Protein AF-A0A9E6EHM9-F1 (afdb_monomer)

Structure (mmCIF, N/CA/C/O backbone):
data_AF-A0A9E6EHM9-F1
#
_entry.id   AF-A0A9E6EHM9-F1
#
loop_
_atom_site.group_PDB
_atom_site.id
_atom_site.type_symbol
_atom_site.label_atom_id
_atom_site.label_alt_id
_atom_site.label_comp_id
_atom_site.label_asym_id
_atom_site.label_entity_id
_atom_site.labe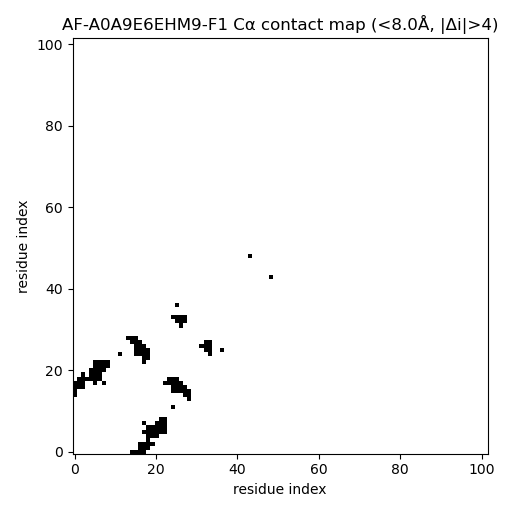l_seq_id
_atom_site.pdbx_PDB_ins_code
_atom_site.Cartn_x
_atom_site.Cartn_y
_atom_site.Cartn_z
_atom_site.occupancy
_atom_site.B_iso_or_equiv
_atom_site.auth_seq_id
_atom_site.auth_comp_id
_atom_site.auth_asym_id
_atom_site.auth_atom_id
_atom_site.pdbx_PDB_model_num
ATOM 1 N N . 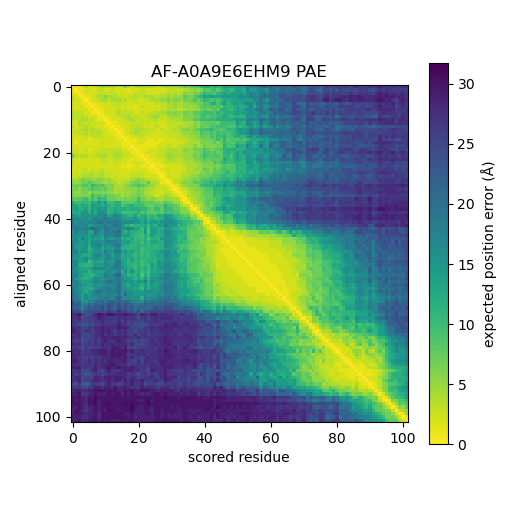LYS A 1 1 ? 17.979 -5.043 -27.088 1.00 90.06 1 LYS A N 1
ATOM 2 C CA . LYS A 1 1 ? 18.656 -5.484 -25.844 1.00 90.06 1 LYS A CA 1
ATOM 3 C C . LYS A 1 1 ? 17.611 -5.619 -24.742 1.00 90.06 1 LYS A C 1
ATOM 5 O O . LYS A 1 1 ? 16.745 -4.760 -24.645 1.00 90.06 1 LYS A O 1
ATOM 10 N N . ILE A 1 2 ? 17.667 -6.674 -23.937 1.00 91.38 2 ILE A N 1
ATOM 11 C CA . ILE A 1 2 ? 16.758 -6.871 -22.800 1.00 91.38 2 ILE A CA 1
ATOM 12 C C . ILE A 1 2 ? 17.614 -6.795 -21.537 1.00 91.38 2 ILE A C 1
ATOM 14 O O . ILE A 1 2 ? 18.647 -7.457 -21.464 1.00 91.38 2 ILE A O 1
ATOM 18 N N . GLY A 1 3 ? 17.252 -5.920 -20.602 1.00 89.50 3 GLY A N 1
ATOM 19 C CA . GLY A 1 3 ? 17.938 -5.804 -19.320 1.00 89.50 3 GLY A CA 1
ATOM 20 C C . GLY A 1 3 ? 17.674 -7.009 -18.426 1.00 89.50 3 GLY A C 1
ATOM 21 O O . GLY A 1 3 ? 16.675 -7.712 -18.582 1.00 89.50 3 GLY A O 1
ATOM 22 N N . ALA A 1 4 ? 18.571 -7.242 -17.471 1.00 91.19 4 ALA A N 1
ATOM 23 C CA . ALA A 1 4 ? 18.396 -8.302 -16.487 1.00 91.19 4 ALA A CA 1
ATOM 24 C C . ALA A 1 4 ? 17.082 -8.113 -15.707 1.00 91.19 4 ALA A C 1
ATOM 26 O O . ALA A 1 4 ? 16.699 -6.983 -15.405 1.00 91.19 4 ALA A O 1
ATOM 27 N N . GLN A 1 5 ? 16.409 -9.225 -15.390 1.00 88.25 5 GLN A N 1
ATOM 28 C CA . GLN A 1 5 ? 15.137 -9.259 -14.649 1.00 88.25 5 GLN A CA 1
ATOM 29 C C . GLN A 1 5 ? 13.962 -8.535 -15.335 1.00 88.25 5 GLN A C 1
ATOM 31 O O . GLN A 1 5 ? 12.930 -8.298 -14.710 1.00 88.25 5 GLN A O 1
ATOM 36 N N . ALA A 1 6 ? 14.091 -8.179 -16.617 1.00 93.25 6 ALA A N 1
ATOM 37 C CA . ALA A 1 6 ? 12.991 -7.578 -17.353 1.00 93.25 6 ALA A CA 1
ATOM 38 C C . ALA A 1 6 ? 11.946 -8.631 -17.749 1.00 93.25 6 ALA A C 1
ATOM 40 O O . ALA A 1 6 ? 12.294 -9.684 -18.285 1.00 93.25 6 ALA A O 1
ATOM 41 N N . VAL A 1 7 ? 10.665 -8.321 -17.541 1.00 93.56 7 VAL A N 1
ATOM 42 C CA . VAL A 1 7 ? 9.545 -9.198 -17.922 1.00 93.56 7 VAL A CA 1
ATOM 43 C C . VAL A 1 7 ? 8.849 -8.615 -19.146 1.00 93.56 7 VAL A C 1
ATOM 45 O O . VAL A 1 7 ? 8.160 -7.602 -19.058 1.00 93.56 7 VAL A O 1
ATOM 48 N N . VAL A 1 8 ? 9.046 -9.238 -20.308 1.00 92.56 8 VAL A N 1
ATOM 49 C CA . VAL A 1 8 ? 8.514 -8.762 -21.591 1.00 92.56 8 VAL A CA 1
ATOM 50 C C . VAL A 1 8 ? 7.260 -9.553 -21.949 1.00 92.56 8 VAL A C 1
ATOM 52 O O . VAL A 1 8 ? 7.343 -10.723 -22.307 1.00 92.56 8 VAL A O 1
ATOM 55 N N . VAL A 1 9 ? 6.101 -8.903 -21.857 1.00 92.25 9 VAL A N 1
ATOM 56 C CA . VAL A 1 9 ? 4.789 -9.513 -22.155 1.00 92.25 9 VAL A CA 1
ATOM 57 C C . VAL A 1 9 ? 4.288 -9.223 -23.577 1.00 92.25 9 VAL A C 1
ATOM 59 O O . VAL A 1 9 ? 3.309 -9.818 -24.020 1.00 92.25 9 VAL A O 1
ATOM 62 N N . HIS A 1 10 ? 4.960 -8.332 -24.314 1.00 88.94 10 HIS A N 1
ATOM 63 C CA . HIS A 1 10 ? 4.588 -7.913 -25.671 1.00 88.94 10 HIS A CA 1
ATOM 64 C C . HIS A 1 10 ? 5.806 -7.840 -26.595 1.00 88.94 10 HIS A C 1
ATOM 66 O O . HIS A 1 10 ? 6.935 -7.678 -26.134 1.00 88.94 10 HIS A O 1
ATOM 72 N N . ALA A 1 11 ? 5.577 -7.939 -27.907 1.00 90.62 11 ALA A N 1
ATOM 73 C CA . ALA A 1 11 ? 6.641 -7.855 -28.902 1.00 90.62 11 ALA A CA 1
ATOM 74 C C . ALA A 1 11 ? 7.382 -6.507 -28.832 1.00 90.62 11 ALA A C 1
ATOM 76 O O . ALA A 1 11 ? 6.769 -5.445 -28.717 1.00 90.62 11 ALA A O 1
ATOM 77 N N . VAL A 1 12 ? 8.713 -6.558 -28.924 1.00 90.31 12 VAL A N 1
ATOM 78 C CA . VAL A 1 12 ? 9.596 -5.388 -28.826 1.00 90.31 12 VAL A CA 1
ATOM 79 C C . VAL A 1 12 ? 10.229 -5.115 -30.196 1.00 90.31 12 VAL A C 1
ATOM 81 O O . VAL A 1 12 ? 10.800 -6.043 -30.772 1.00 90.31 12 VAL A O 1
ATOM 84 N N . PRO A 1 13 ? 10.192 -3.871 -30.714 1.00 90.88 13 PRO A N 1
ATOM 85 C CA . PRO A 1 13 ? 10.833 -3.525 -31.983 1.00 90.88 13 PRO A CA 1
ATOM 86 C C . PRO A 1 13 ? 12.353 -3.785 -31.990 1.00 90.88 13 PRO A C 1
ATOM 88 O O . PRO A 1 13 ? 13.009 -3.677 -30.943 1.00 90.88 13 PRO A O 1
ATOM 91 N N . PRO A 1 14 ? 12.949 -4.092 -33.159 1.00 91.00 14 PRO A N 1
ATOM 92 C CA . PRO A 1 14 ? 14.386 -4.323 -33.268 1.00 91.00 14 PRO A CA 1
ATOM 93 C C . PRO A 1 14 ? 15.176 -3.065 -32.883 1.00 91.00 14 PRO A C 1
ATOM 95 O O . PRO A 1 14 ? 14.743 -1.942 -33.112 1.00 91.00 14 PRO A O 1
ATOM 98 N N . GLY A 1 15 ? 16.351 -3.250 -32.277 1.00 90.25 15 GLY A N 1
ATOM 99 C CA . GLY A 1 15 ? 17.223 -2.140 -31.864 1.00 90.25 15 GLY A CA 1
ATOM 100 C C . GLY A 1 15 ? 16.829 -1.437 -30.556 1.00 90.25 15 GLY A C 1
ATOM 101 O O . GLY A 1 15 ? 17.620 -0.653 -30.038 1.00 90.25 15 GLY A O 1
ATOM 102 N N . CYS A 1 16 ? 15.677 -1.755 -29.958 1.00 92.25 16 CYS A N 1
ATOM 103 C CA . CYS A 1 16 ? 15.241 -1.151 -28.696 1.00 92.25 16 CYS A CA 1
ATOM 104 C C . CYS A 1 16 ? 15.902 -1.778 -27.456 1.00 92.25 16 CYS A C 1
ATOM 106 O O . CYS A 1 16 ? 16.360 -2.925 -27.479 1.00 92.25 16 CYS A O 1
ATOM 108 N N . THR A 1 17 ? 15.939 -1.037 -26.343 1.00 91.62 17 THR A N 1
ATOM 109 C CA . THR A 1 17 ? 16.324 -1.553 -25.015 1.00 91.62 17 THR A CA 1
ATOM 110 C C . THR A 1 17 ? 15.136 -1.556 -24.065 1.00 91.62 17 THR A C 1
ATOM 112 O O . THR A 1 17 ? 14.481 -0.528 -23.930 1.00 91.62 17 THR A O 1
ATOM 115 N N . VAL A 1 18 ? 14.884 -2.686 -23.397 1.00 92.31 18 VAL A N 1
ATOM 116 C CA . VAL A 1 18 ? 13.771 -2.866 -22.446 1.00 92.31 18 VAL A CA 1
ATOM 117 C C . VAL A 1 18 ? 14.293 -3.214 -21.059 1.00 92.31 18 VAL A C 1
ATOM 119 O O . VAL A 1 18 ? 15.200 -4.037 -20.948 1.00 92.31 18 VAL A O 1
ATOM 122 N N . VAL A 1 19 ? 13.718 -2.615 -20.015 1.00 91.81 19 VAL A N 1
ATOM 123 C CA . VAL A 1 19 ? 14.019 -2.918 -18.603 1.00 91.81 19 VAL A CA 1
ATOM 124 C C . VAL A 1 19 ? 12.748 -2.892 -17.747 1.00 91.81 19 VAL A C 1
ATOM 126 O O . VAL A 1 19 ? 11.754 -2.283 -18.137 1.00 91.81 19 VAL A O 1
ATOM 129 N N . GLY A 1 20 ? 12.798 -3.511 -16.566 1.00 87.81 20 GLY A N 1
ATOM 130 C CA . GLY A 1 20 ? 11.726 -3.462 -15.565 1.00 87.81 20 GLY A CA 1
ATOM 131 C C . GLY A 1 20 ? 10.727 -4.621 -15.632 1.00 87.81 20 GLY A C 1
ATOM 132 O O . GLY A 1 20 ? 10.723 -5.419 -16.569 1.00 87.81 20 GLY A O 1
ATOM 133 N N . ASN A 1 21 ? 9.879 -4.709 -14.610 1.00 89.75 21 ASN A N 1
ATOM 134 C CA . ASN A 1 21 ? 8.774 -5.658 -14.518 1.00 89.75 21 ASN A CA 1
ATOM 135 C C . ASN A 1 21 ? 7.489 -4.894 -14.134 1.00 89.75 21 ASN A C 1
ATOM 137 O O . ASN A 1 21 ? 7.425 -4.389 -13.013 1.00 89.75 21 ASN A O 1
ATOM 141 N N . PRO A 1 22 ? 6.490 -4.776 -15.027 1.00 85.75 22 PRO A N 1
ATOM 142 C CA . PRO A 1 22 ? 6.517 -5.175 -16.437 1.00 85.75 22 PRO A CA 1
ATOM 143 C C . PRO A 1 22 ? 7.529 -4.346 -17.251 1.00 85.75 22 PRO A C 1
ATOM 145 O O . PRO A 1 22 ? 7.809 -3.187 -16.939 1.00 85.75 22 PRO A O 1
ATOM 148 N N . GLY A 1 23 ? 8.104 -4.953 -18.287 1.00 89.44 23 GLY A N 1
ATOM 149 C CA . GLY A 1 23 ? 9.173 -4.373 -19.098 1.00 89.44 23 GLY A CA 1
ATOM 150 C C . GLY A 1 23 ? 8.720 -3.159 -19.903 1.00 89.44 23 GLY A C 1
ATOM 151 O O . GLY A 1 23 ? 7.746 -3.228 -20.649 1.00 89.44 23 GLY A O 1
ATOM 152 N N . LYS A 1 24 ? 9.465 -2.054 -19.797 1.00 88.06 24 LYS A N 1
ATOM 153 C CA . LYS A 1 24 ? 9.252 -0.810 -20.551 1.00 88.06 24 LYS A CA 1
ATOM 154 C C . LYS A 1 24 ? 10.448 -0.513 -21.455 1.00 88.06 24 LYS A C 1
ATOM 156 O O . LYS A 1 24 ? 11.599 -0.734 -21.073 1.00 88.06 24 LYS A O 1
ATOM 161 N N . ILE A 1 25 ? 10.185 -0.012 -22.665 1.00 89.56 25 ILE A N 1
ATOM 162 C CA . ILE A 1 25 ? 11.236 0.434 -23.591 1.00 89.56 25 ILE A CA 1
ATOM 163 C C . ILE A 1 25 ? 11.861 1.717 -23.033 1.00 89.56 25 ILE A C 1
ATOM 165 O O . ILE A 1 25 ? 11.159 2.687 -22.772 1.00 89.56 25 ILE A O 1
ATOM 169 N N . VAL A 1 26 ? 13.184 1.724 -22.870 1.00 88.00 26 VAL A N 1
ATOM 170 C CA . VAL A 1 26 ? 13.956 2.866 -22.343 1.00 88.00 26 VAL A CA 1
ATOM 171 C C . VAL A 1 26 ? 14.899 3.487 -23.364 1.00 88.00 26 VAL A C 1
ATOM 173 O O . VAL A 1 26 ? 15.423 4.578 -23.148 1.00 88.00 26 VAL A O 1
ATOM 176 N N . ARG A 1 27 ? 15.128 2.800 -24.486 1.00 89.50 27 ARG A N 1
ATOM 177 C CA . ARG A 1 27 ? 15.918 3.310 -25.608 1.00 89.50 27 ARG A CA 1
ATOM 178 C C . ARG A 1 27 ? 15.343 2.798 -26.917 1.00 89.50 27 ARG A C 1
ATOM 180 O O . ARG A 1 27 ? 15.108 1.594 -27.035 1.00 89.50 27 ARG A O 1
ATOM 187 N N . LEU A 1 28 ? 15.135 3.703 -27.863 1.00 89.00 28 LEU A N 1
ATOM 188 C CA . LEU A 1 28 ? 14.668 3.405 -29.213 1.00 89.00 28 LEU A CA 1
ATOM 189 C C . LEU A 1 28 ? 15.840 3.006 -30.119 1.00 89.00 28 LEU A C 1
ATOM 191 O O . LEU A 1 28 ? 17.007 3.231 -29.785 1.00 89.00 28 LEU A O 1
ATOM 195 N N . ALA A 1 29 ? 15.525 2.441 -31.285 1.00 87.06 29 ALA A N 1
ATOM 196 C CA . ALA A 1 29 ? 16.517 2.108 -32.308 1.00 87.06 29 ALA A CA 1
ATOM 197 C C . ALA A 1 29 ? 17.288 3.344 -32.817 1.00 87.06 29 ALA A C 1
ATOM 199 O O . ALA A 1 29 ? 18.465 3.221 -33.145 1.00 87.06 29 ALA A O 1
ATOM 200 N N . SER A 1 30 ? 16.663 4.532 -32.800 1.00 84.94 30 SER A N 1
ATOM 201 C CA . SER A 1 30 ? 17.297 5.828 -33.108 1.00 84.94 30 SER A CA 1
ATOM 202 C C . SER A 1 30 ? 18.345 6.260 -32.072 1.00 84.94 30 SER A C 1
ATOM 204 O O . SER A 1 30 ? 19.075 7.221 -32.284 1.00 84.94 30 SER A O 1
ATOM 206 N N . GLY A 1 31 ? 18.447 5.559 -30.937 1.00 81.31 31 GLY A N 1
ATOM 207 C CA . GLY A 1 31 ? 19.305 5.936 -29.814 1.00 81.31 31 GLY A CA 1
ATOM 208 C C . GLY A 1 31 ? 18.670 6.953 -28.864 1.00 81.31 31 GLY A C 1
ATOM 209 O O . GLY A 1 31 ? 19.230 7.197 -27.792 1.00 81.31 31 GLY A O 1
ATOM 210 N N . GLU A 1 32 ? 17.500 7.480 -29.216 1.00 83.31 32 GLU A N 1
ATOM 211 C CA . GLU A 1 32 ? 16.724 8.419 -28.412 1.00 83.31 32 GLU A CA 1
ATOM 212 C C . GLU A 1 32 ? 16.033 7.718 -27.236 1.00 83.31 32 GLU A C 1
ATOM 214 O O . GLU A 1 32 ? 15.776 6.503 -27.240 1.00 83.31 32 GLU A O 1
ATOM 219 N N . ARG A 1 33 ? 15.744 8.502 -26.195 1.00 80.75 33 ARG A N 1
ATOM 220 C CA . ARG A 1 33 ? 14.911 8.065 -25.075 1.00 80.75 33 ARG A CA 1
ATOM 221 C C . ARG A 1 33 ? 13.446 8.356 -25.413 1.00 80.75 33 ARG A C 1
ATOM 223 O O . ARG A 1 33 ? 13.172 9.447 -25.902 1.00 80.75 33 ARG A O 1
ATOM 230 N N . PRO A 1 34 ? 12.517 7.426 -25.142 1.00 81.25 34 PRO A N 1
ATOM 231 C CA . PRO A 1 34 ? 11.097 7.707 -25.310 1.00 81.25 34 PRO A CA 1
ATOM 232 C C . PRO A 1 34 ? 10.659 8.850 -24.382 1.00 81.25 34 PRO A C 1
ATOM 234 O O . PRO A 1 34 ? 11.044 8.870 -23.213 1.00 81.25 34 PRO A O 1
ATOM 237 N N . GLU A 1 35 ? 9.835 9.770 -24.894 1.00 74.00 35 GLU A N 1
ATOM 238 C CA . GLU A 1 35 ? 9.363 10.967 -24.170 1.00 74.00 35 GLU A CA 1
ATOM 239 C C . GLU A 1 35 ? 8.654 10.616 -22.851 1.00 74.00 35 GLU A C 1
ATOM 241 O O . GLU A 1 35 ? 8.861 11.262 -21.826 1.00 74.00 35 GLU A O 1
ATOM 246 N N . ASN A 1 36 ? 7.914 9.505 -22.836 1.00 69.44 36 ASN A N 1
ATOM 247 C CA . ASN A 1 36 ? 7.115 9.062 -21.689 1.00 69.44 36 ASN A CA 1
ATOM 248 C C . ASN A 1 36 ? 7.932 8.384 -20.572 1.00 69.44 36 ASN A C 1
ATOM 250 O O . ASN A 1 36 ? 7.365 7.934 -19.577 1.00 69.44 36 ASN A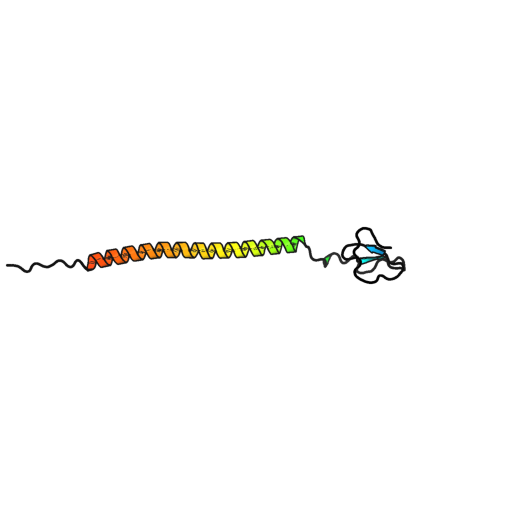 O 1
ATOM 254 N N . LEU A 1 37 ? 9.256 8.247 -20.721 1.00 66.69 37 LEU A N 1
ATOM 255 C CA . LEU A 1 37 ? 10.087 7.520 -19.754 1.00 66.69 37 LEU A CA 1
ATOM 256 C C . LEU A 1 37 ? 10.192 8.229 -18.393 1.00 66.69 37 LEU A C 1
ATOM 258 O O . LEU A 1 37 ? 10.389 7.565 -17.377 1.00 66.69 37 LEU A O 1
ATOM 262 N N . LEU A 1 38 ? 10.061 9.558 -18.382 1.00 63.78 38 LEU A N 1
ATOM 263 C CA . LEU A 1 38 ? 10.226 10.404 -17.196 1.00 63.78 38 LEU A CA 1
ATOM 264 C C . LEU A 1 38 ? 8.905 10.699 -16.465 1.00 63.78 38 LEU A C 1
ATOM 266 O O . LEU A 1 38 ? 8.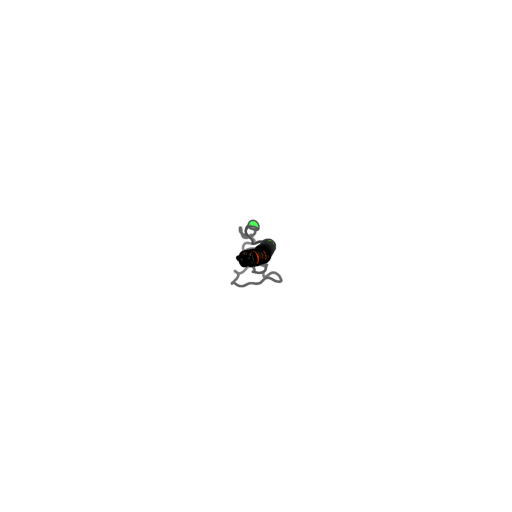913 11.416 -15.465 1.00 63.78 38 LEU A O 1
ATOM 270 N N . GLU A 1 39 ? 7.772 10.144 -16.913 1.00 67.00 39 GLU A N 1
ATOM 271 C CA . GLU A 1 39 ? 6.480 10.294 -16.230 1.00 67.00 39 GLU A CA 1
ATOM 272 C C . GLU A 1 39 ? 6.403 9.418 -14.960 1.00 67.00 39 GLU A C 1
ATOM 274 O O . GLU A 1 39 ? 5.611 8.482 -14.854 1.00 67.00 39 GLU A O 1
ATOM 279 N N . HIS A 1 40 ? 7.242 9.711 -13.964 1.00 62.34 40 HIS A N 1
ATOM 280 C CA . HIS A 1 40 ? 7.285 8.981 -12.692 1.00 62.34 40 HIS A CA 1
ATOM 281 C C . HIS A 1 40 ? 6.126 9.335 -11.744 1.00 62.34 40 HIS A C 1
ATOM 283 O O . HIS A 1 40 ? 5.834 8.571 -10.831 1.00 62.34 40 HIS A O 1
ATOM 289 N N . GLY A 1 41 ? 5.435 10.457 -11.975 1.00 62.81 41 GLY A N 1
ATOM 290 C CA . GLY A 1 41 ? 4.360 10.951 -11.102 1.00 62.81 41 GLY A CA 1
ATOM 291 C C . GLY A 1 41 ? 3.012 10.232 -11.234 1.00 62.81 41 GLY A C 1
ATOM 292 O O . GLY A 1 41 ? 2.108 10.511 -10.456 1.00 62.81 41 GLY A O 1
ATOM 293 N N . LYS A 1 42 ? 2.854 9.327 -12.210 1.00 64.12 42 LYS A N 1
ATOM 294 C CA . LYS A 1 42 ? 1.605 8.574 -12.445 1.00 64.12 42 LYS A CA 1
ATOM 295 C C . LYS A 1 42 ? 1.691 7.104 -12.026 1.00 64.12 42 LYS A C 1
ATOM 297 O O . LYS A 1 42 ? 0.775 6.337 -12.316 1.00 64.12 42 LYS A O 1
ATOM 302 N N . LEU A 1 43 ? 2.797 6.677 -11.412 1.00 68.94 43 LEU A N 1
ATOM 303 C CA . LEU A 1 43 ? 2.920 5.298 -10.951 1.00 68.94 43 LEU A CA 1
ATOM 304 C C . LEU A 1 43 ? 2.130 5.139 -9.640 1.00 68.94 43 LEU A C 1
ATOM 306 O O . LEU A 1 43 ? 2.342 5.944 -8.734 1.00 68.94 43 LEU A O 1
ATOM 310 N N . PRO A 1 44 ? 1.232 4.141 -9.522 1.00 70.69 44 PRO A N 1
ATOM 311 C CA . PRO A 1 44 ? 0.571 3.857 -8.255 1.00 70.69 44 PRO A CA 1
ATOM 312 C C . PRO A 1 44 ? 1.635 3.528 -7.208 1.00 70.69 44 PRO A C 1
ATOM 314 O O . PRO A 1 44 ? 2.542 2.738 -7.475 1.00 70.69 44 PRO A O 1
ATOM 317 N N . ASP A 1 45 ? 1.551 4.172 -6.047 1.00 84.19 45 ASP A N 1
ATOM 318 C CA . ASP A 1 45 ? 2.445 3.907 -4.927 1.00 84.19 45 ASP A CA 1
ATOM 319 C C . ASP A 1 45 ? 1.948 2.650 -4.191 1.00 84.19 45 ASP A C 1
ATOM 321 O O . ASP A 1 45 ? 0.938 2.714 -3.479 1.00 84.19 45 ASP A O 1
ATOM 325 N N . PRO A 1 46 ? 2.639 1.503 -4.331 1.00 84.38 46 PRO A N 1
ATOM 326 C CA . PRO A 1 46 ? 2.194 0.256 -3.721 1.00 84.38 46 PRO A CA 1
ATOM 327 C C . PRO A 1 46 ? 2.183 0.332 -2.190 1.00 84.38 46 PRO A C 1
ATOM 329 O O . PRO A 1 46 ? 1.420 -0.387 -1.549 1.00 84.38 46 PRO A O 1
ATOM 332 N N . VAL A 1 47 ? 3.003 1.199 -1.585 1.00 90.31 47 VAL A N 1
ATOM 333 C CA . VAL A 1 47 ? 3.017 1.394 -0.132 1.00 90.31 47 VAL A CA 1
ATOM 334 C C . VAL A 1 47 ? 1.764 2.145 0.291 1.00 90.31 47 VAL A C 1
ATOM 336 O O . VAL A 1 47 ? 1.090 1.719 1.228 1.00 90.31 47 VAL A O 1
ATOM 339 N N . ALA A 1 48 ? 1.408 3.216 -0.421 1.00 89.44 48 ALA A N 1
ATOM 340 C CA . ALA A 1 48 ? 0.187 3.970 -0.147 1.00 89.44 48 ALA A CA 1
ATOM 341 C C . ALA A 1 48 ? -1.069 3.093 -0.267 1.00 89.44 48 ALA A C 1
ATOM 343 O O . ALA A 1 48 ? -1.987 3.214 0.546 1.00 89.44 48 ALA A O 1
ATOM 344 N N . ASP A 1 49 ? -1.099 2.178 -1.237 1.00 90.12 49 ASP A N 1
ATOM 345 C CA . ASP A 1 49 ? -2.212 1.244 -1.416 1.00 90.12 49 ASP A CA 1
ATOM 346 C C . ASP A 1 49 ? -2.334 0.254 -0.252 1.00 90.12 49 ASP A C 1
ATOM 348 O O . ASP A 1 49 ? -3.434 0.039 0.266 1.00 90.12 49 ASP A O 1
ATOM 352 N N . VAL A 1 50 ? -1.212 -0.298 0.218 1.00 94.81 50 VAL A N 1
ATOM 353 C CA . VAL A 1 50 ? -1.193 -1.182 1.394 1.00 94.81 50 VAL A CA 1
ATOM 354 C C . VAL A 1 50 ? -1.604 -0.426 2.655 1.00 94.81 50 VAL A C 1
ATOM 356 O O . VAL A 1 50 ? -2.421 -0.929 3.423 1.00 94.81 50 VAL A O 1
ATOM 359 N N . VAL A 1 51 ? -1.092 0.789 2.860 1.00 96.25 51 VAL A N 1
ATOM 360 C CA . VAL A 1 51 ? -1.457 1.628 4.011 1.00 96.25 51 VAL A CA 1
ATOM 361 C C . VAL A 1 51 ? -2.956 1.917 4.012 1.00 96.25 51 VAL A C 1
ATOM 363 O O . VAL A 1 51 ? -3.609 1.704 5.029 1.00 96.25 51 VAL A O 1
ATOM 366 N N . ARG A 1 52 ? -3.530 2.305 2.868 1.00 95.19 52 ARG A N 1
ATOM 367 C CA . ARG A 1 52 ? -4.975 2.546 2.734 1.00 95.19 52 ARG A CA 1
ATOM 368 C C . ARG A 1 52 ? -5.796 1.287 3.015 1.00 95.19 52 ARG A C 1
ATOM 370 O O . ARG A 1 52 ? -6.848 1.355 3.641 1.00 95.19 52 ARG A O 1
ATOM 377 N N . HIS A 1 53 ? -5.315 0.124 2.580 1.00 96.25 53 HIS A N 1
ATOM 378 C CA . HIS A 1 53 ? -5.971 -1.146 2.881 1.00 96.25 53 HIS A CA 1
ATOM 379 C C . HIS A 1 53 ? -5.959 -1.468 4.383 1.00 96.25 53 HIS A C 1
ATOM 381 O O . HIS A 1 53 ? -6.961 -1.942 4.919 1.00 96.25 53 HIS A O 1
ATOM 387 N N . LEU A 1 54 ? -4.842 -1.212 5.068 1.00 97.00 54 LEU A N 1
ATOM 388 C CA . LEU A 1 54 ? -4.738 -1.400 6.514 1.00 97.00 54 LEU A CA 1
ATOM 389 C C . LEU A 1 54 ? -5.644 -0.429 7.275 1.00 97.00 54 LEU A C 1
ATOM 391 O O . LEU A 1 54 ? -6.356 -0.863 8.176 1.00 97.00 54 LEU A O 1
ATOM 395 N N . ASP A 1 55 ? -5.667 0.840 6.872 1.00 97.62 55 ASP A N 1
ATOM 396 C CA . ASP A 1 55 ? -6.521 1.872 7.462 1.00 97.62 55 ASP A CA 1
ATOM 397 C C . ASP A 1 55 ? -8.007 1.491 7.380 1.00 97.62 55 ASP A C 1
ATOM 399 O O . ASP A 1 55 ? -8.692 1.421 8.397 1.00 97.62 55 ASP A O 1
ATOM 403 N N . ASN A 1 56 ? -8.475 1.071 6.199 1.00 97.38 56 ASN A N 1
ATOM 404 C CA . ASN A 1 56 ? -9.850 0.596 6.013 1.00 97.38 56 ASN A CA 1
ATOM 405 C C . ASN A 1 56 ? -10.208 -0.569 6.950 1.00 97.38 56 ASN A C 1
ATOM 407 O O . ASN A 1 56 ? -11.320 -0.638 7.474 1.00 97.38 56 ASN A O 1
ATOM 411 N N . ARG A 1 57 ? -9.273 -1.503 7.169 1.00 97.50 57 ARG A N 1
ATOM 412 C CA . ARG A 1 57 ? -9.488 -2.641 8.075 1.00 97.50 57 ARG A CA 1
ATOM 413 C C . ARG A 1 57 ? -9.555 -2.207 9.534 1.00 97.50 57 ARG A C 1
ATOM 415 O O . ARG A 1 57 ? -10.369 -2.750 10.275 1.00 97.50 57 ARG A O 1
ATOM 422 N N . ILE A 1 58 ? -8.705 -1.268 9.944 1.00 97.25 58 ILE A N 1
ATOM 423 C CA . ILE A 1 58 ? -8.708 -0.716 11.304 1.00 97.25 58 ILE A CA 1
ATOM 424 C C . ILE A 1 58 ? -10.027 0.011 11.563 1.00 97.25 58 ILE A C 1
ATOM 426 O O . ILE A 1 58 ? -10.656 -0.236 12.592 1.00 97.25 58 ILE A O 1
ATOM 430 N N . THR A 1 59 ? -10.479 0.835 10.618 1.00 96.81 59 THR A N 1
ATOM 431 C CA . THR A 1 59 ? -11.752 1.560 10.715 1.00 96.81 59 THR A CA 1
ATOM 432 C C . THR A 1 59 ? -12.926 0.595 10.854 1.00 96.81 59 THR A C 1
ATOM 434 O O . THR A 1 59 ? -13.660 0.677 11.835 1.00 96.81 59 THR A O 1
ATOM 437 N N . ALA A 1 60 ? -13.032 -0.404 9.971 1.00 95.88 60 ALA A N 1
ATOM 438 C CA . ALA A 1 60 ? -14.107 -1.397 10.029 1.00 95.88 60 ALA A CA 1
ATOM 439 C C . ALA A 1 60 ? -14.119 -2.197 11.348 1.00 95.88 60 ALA A C 1
ATOM 441 O O . ALA A 1 60 ? -15.177 -2.478 11.908 1.00 95.88 60 ALA A O 1
ATOM 442 N N . LEU A 1 61 ? -12.942 -2.566 11.868 1.00 94.81 61 LEU A N 1
ATOM 443 C CA . LEU A 1 61 ? -12.836 -3.248 13.162 1.00 94.81 61 LEU A CA 1
ATOM 444 C C . LEU A 1 61 ? -13.252 -2.337 14.320 1.00 94.81 61 LEU A C 1
ATOM 446 O O . LEU A 1 61 ? -13.933 -2.791 15.236 1.00 94.81 61 LEU A O 1
ATOM 450 N N . THR A 1 62 ? -12.861 -1.065 14.272 1.00 94.12 62 THR A N 1
ATOM 451 C CA . THR A 1 62 ? -13.192 -0.080 15.308 1.00 94.12 62 THR A CA 1
ATOM 452 C C . THR A 1 62 ? -14.696 0.182 15.355 1.00 94.12 62 THR A C 1
ATOM 454 O O . THR A 1 62 ? -15.274 0.177 16.439 1.00 94.12 62 THR A O 1
ATOM 457 N N . GLU A 1 63 ? -15.350 0.317 14.199 1.00 93.25 63 GLU A N 1
ATOM 458 C CA . GLU A 1 63 ? -16.809 0.456 14.096 1.00 93.25 63 GLU A CA 1
ATOM 459 C C . GLU A 1 63 ? -17.536 -0.746 14.715 1.00 93.25 63 GLU A C 1
ATOM 461 O O . GLU A 1 63 ? -18.411 -0.578 15.565 1.00 93.25 63 GLU A O 1
ATOM 466 N N . LEU A 1 64 ? -17.105 -1.966 14.377 1.00 92.25 64 LEU A N 1
ATOM 467 C CA . LEU A 1 64 ? -17.640 -3.203 14.957 1.00 92.25 64 LEU A CA 1
ATOM 468 C C . LEU A 1 64 ? -17.463 -3.268 16.480 1.00 92.25 64 LEU A C 1
ATOM 470 O O . LEU A 1 64 ? -18.336 -3.762 17.196 1.00 92.25 64 LEU A O 1
ATOM 474 N N . MET A 1 65 ? -16.323 -2.807 16.997 1.00 90.00 65 MET A N 1
ATOM 475 C CA . MET A 1 65 ? -16.076 -2.757 18.439 1.00 90.00 65 MET A CA 1
ATOM 476 C C . MET A 1 65 ? -16.988 -1.741 19.128 1.00 90.00 65 MET A C 1
ATOM 478 O O . MET A 1 65 ? -17.537 -2.054 20.183 1.00 90.00 65 MET A O 1
ATOM 482 N N . MET A 1 66 ? -17.185 -0.565 18.528 1.00 86.94 66 MET A N 1
ATOM 483 C CA . MET A 1 66 ? -18.083 0.466 19.050 1.00 86.94 66 MET A CA 1
ATOM 484 C C . MET A 1 66 ? -19.537 -0.010 19.092 1.00 86.94 66 MET A C 1
ATOM 486 O O . MET A 1 66 ? -20.204 0.148 20.116 1.00 86.94 66 MET A O 1
ATOM 490 N N . GLU A 1 67 ? -20.014 -0.650 18.023 1.00 82.56 67 GLU A N 1
ATOM 491 C CA . GLU A 1 67 ? -21.357 -1.235 17.967 1.00 82.56 67 GLU A CA 1
ATOM 492 C C . GLU A 1 67 ? -21.566 -2.251 19.099 1.00 82.56 67 GLU A C 1
ATOM 494 O O . GLU A 1 67 ? -22.538 -2.178 19.856 1.00 82.56 67 GLU A O 1
ATOM 499 N N . LYS A 1 68 ? -20.602 -3.162 19.280 1.00 78.50 68 LYS A N 1
ATOM 500 C CA . LYS A 1 68 ? -20.663 -4.175 20.339 1.00 78.50 68 LYS A CA 1
ATOM 501 C C . LYS A 1 68 ? -20.594 -3.576 21.740 1.00 78.50 68 LYS A C 1
ATOM 503 O O . LYS A 1 68 ? -21.297 -4.050 22.629 1.00 78.50 68 LYS A O 1
ATOM 508 N N . GLN A 1 69 ? -19.775 -2.547 21.953 1.00 71.00 69 GLN A N 1
ATOM 509 C CA . GLN A 1 69 ? -19.686 -1.868 23.247 1.00 71.00 69 GLN A CA 1
ATOM 510 C C . GLN A 1 69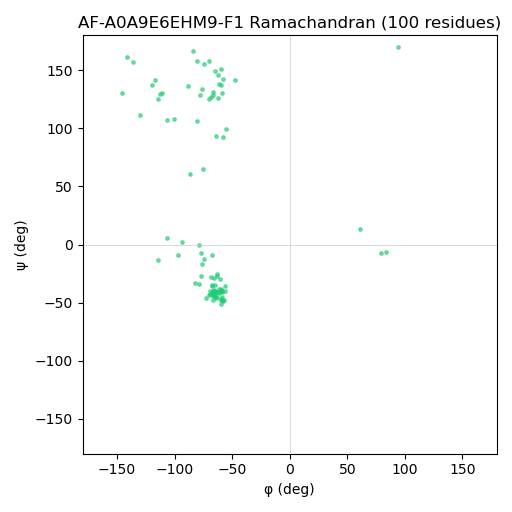 ? -21.004 -1.177 23.615 1.00 71.00 69 GLN A C 1
ATOM 512 O O . GLN A 1 69 ? -21.450 -1.302 24.757 1.00 71.00 69 GLN A O 1
ATOM 517 N N . CYS A 1 70 ? -21.677 -0.540 22.654 1.00 60.59 70 CYS A N 1
ATOM 518 C CA . CYS A 1 70 ? -22.990 0.069 22.872 1.00 60.59 70 CYS A CA 1
ATOM 519 C C . CYS A 1 70 ? -24.028 -0.970 23.332 1.00 60.59 70 CYS A C 1
ATOM 521 O O . CYS A 1 70 ? -24.667 -0.786 24.369 1.00 60.59 70 CYS A O 1
ATOM 523 N N . PHE A 1 71 ? -24.107 -2.115 22.643 1.00 59.22 71 PHE A N 1
ATOM 524 C CA . PHE A 1 71 ? -25.055 -3.184 22.974 1.00 59.22 71 PHE A CA 1
ATOM 525 C C . PHE A 1 71 ? -24.879 -3.711 24.409 1.00 59.22 71 PHE A C 1
ATOM 527 O O . PHE A 1 71 ? -25.853 -3.904 25.136 1.00 59.22 71 PHE A O 1
ATOM 534 N N . THR A 1 72 ? -23.632 -3.876 24.865 1.00 59.66 72 THR A N 1
ATOM 535 C CA . THR A 1 72 ? -23.360 -4.371 26.228 1.00 59.66 72 THR A CA 1
ATOM 536 C C . THR A 1 72 ? -23.814 -3.417 27.333 1.00 59.66 72 THR A C 1
ATOM 538 O O . THR A 1 72 ? -24.174 -3.862 28.424 1.00 59.66 72 THR A O 1
ATOM 541 N N . GLN A 1 73 ? -23.828 -2.111 27.063 1.00 59.00 73 GLN A N 1
ATOM 542 C CA . GLN A 1 73 ? -24.189 -1.096 28.050 1.00 59.00 73 GLN A CA 1
ATOM 543 C C . GLN A 1 73 ? -25.711 -0.930 28.168 1.00 59.00 73 GLN A C 1
ATOM 545 O O . GLN A 1 73 ? -26.235 -0.710 29.266 1.00 59.00 73 GLN A O 1
ATOM 550 N N . THR A 1 74 ? -26.432 -1.112 27.056 1.00 60.03 74 THR A N 1
ATOM 551 C CA . THR A 1 74 ? -27.901 -1.113 27.034 1.00 60.03 74 THR A CA 1
ATOM 552 C C . THR A 1 74 ? -28.468 -2.350 27.733 1.00 60.03 74 THR A C 1
ATOM 554 O O . THR A 1 74 ? -29.364 -2.220 28.561 1.00 60.03 74 THR A O 1
ATOM 557 N N . GLU A 1 75 ? -27.890 -3.530 27.491 1.00 61.53 75 GLU A N 1
ATOM 558 C CA . GLU A 1 75 ? -28.273 -4.798 28.134 1.00 61.53 75 GLU A CA 1
ATOM 559 C C . GLU A 1 75 ? -28.142 -4.770 29.668 1.00 61.53 75 GLU A C 1
ATOM 561 O O . GLU A 1 75 ? -28.998 -5.292 30.383 1.00 61.53 75 GLU A O 1
ATOM 566 N N . PHE A 1 76 ? -27.077 -4.153 30.197 1.00 60.19 76 PHE A N 1
ATOM 567 C CA . PHE A 1 76 ? -26.860 -4.059 31.645 1.00 60.19 76 PHE A CA 1
ATOM 568 C C . PHE A 1 76 ? -27.861 -3.107 32.311 1.00 60.19 76 PHE A C 1
ATOM 570 O O . PHE A 1 76 ? -28.440 -3.439 33.344 1.00 60.19 76 PHE A O 1
ATOM 577 N N . SER A 1 77 ? -28.111 -1.954 31.683 1.00 63.56 77 SER A N 1
ATOM 578 C CA . SER A 1 77 ? -29.073 -0.963 32.183 1.00 63.56 77 SER A CA 1
ATOM 579 C C . SER A 1 77 ? -30.516 -1.475 32.107 1.00 63.56 77 SER A C 1
ATOM 581 O O . SER A 1 77 ? -31.308 -1.203 33.003 1.00 63.56 77 SER A O 1
ATOM 583 N N . GLN A 1 78 ? -30.854 -2.259 31.074 1.00 69.94 78 GLN A N 1
ATOM 584 C CA . GLN A 1 78 ? -32.176 -2.878 30.931 1.00 69.94 78 GLN A CA 1
ATOM 585 C C . GLN A 1 78 ? -32.447 -3.934 32.004 1.00 69.94 78 GLN A C 1
ATOM 587 O O . GLN A 1 78 ? -33.525 -3.924 32.591 1.00 69.94 78 GLN A O 1
ATOM 592 N N . ARG A 1 79 ? -31.476 -4.809 32.311 1.00 69.44 79 ARG A N 1
ATOM 593 C CA . ARG A 1 79 ? -31.644 -5.802 33.388 1.00 69.44 79 ARG A CA 1
ATOM 594 C C . ARG A 1 79 ? -31.871 -5.146 34.746 1.00 69.44 79 ARG A C 1
ATOM 596 O O . ARG A 1 79 ? -32.734 -5.595 35.490 1.00 69.44 79 ARG A O 1
ATOM 603 N N . HIS A 1 80 ? -31.147 -4.066 35.030 1.00 72.62 80 HIS A N 1
ATOM 604 C CA . HIS A 1 80 ? -31.282 -3.344 36.294 1.00 72.62 80 HIS A CA 1
ATOM 605 C C . HIS A 1 80 ? -32.652 -2.660 36.436 1.00 72.62 80 HIS A C 1
ATOM 607 O O . HIS A 1 80 ? -33.259 -2.732 37.499 1.00 72.62 80 HIS A O 1
ATOM 613 N N . MET A 1 81 ? -33.170 -2.054 35.358 1.00 67.62 81 MET A N 1
ATOM 614 C CA . MET A 1 81 ? -34.514 -1.453 35.349 1.00 67.62 81 MET A CA 1
ATOM 615 C C . MET A 1 81 ? -35.618 -2.501 35.529 1.00 67.62 81 MET A C 1
ATOM 617 O O . MET A 1 81 ? -36.562 -2.270 36.274 1.00 67.62 81 MET A O 1
ATOM 621 N N . GLN A 1 82 ? -35.481 -3.668 34.892 1.00 76.06 82 GLN A N 1
ATOM 622 C CA . GLN A 1 82 ? -36.463 -4.750 35.015 1.00 76.06 82 GLN A CA 1
ATOM 623 C C . GLN A 1 82 ? -36.501 -5.354 36.424 1.00 76.06 82 GLN A C 1
ATOM 625 O O . GLN A 1 82 ? -37.571 -5.729 36.896 1.00 76.06 82 GLN A O 1
ATOM 630 N N . GLU A 1 83 ? -35.359 -5.458 37.110 1.00 80.50 83 GLU A N 1
ATOM 631 C CA . GLU A 1 83 ? -35.328 -5.894 38.513 1.00 80.50 83 GLU A CA 1
ATOM 632 C C . GLU A 1 83 ? -35.987 -4.874 39.450 1.00 80.50 83 GLU A C 1
ATOM 634 O O . GLU A 1 83 ? -36.729 -5.277 40.348 1.00 80.50 83 GLU A O 1
ATOM 639 N N . GLU A 1 84 ? -35.781 -3.572 39.225 1.00 77.94 84 GLU A N 1
ATOM 640 C CA . GLU A 1 84 ? -36.443 -2.518 40.004 1.00 77.94 84 GLU A CA 1
ATOM 641 C C . GLU A 1 84 ? -37.957 -2.472 39.765 1.00 77.94 84 GLU A C 1
ATOM 643 O O . GLU A 1 84 ? -38.714 -2.397 40.731 1.00 77.94 84 GLU A O 1
ATOM 648 N N . GLU A 1 85 ? -38.421 -2.579 38.516 1.00 80.25 85 GLU A N 1
ATOM 649 C CA . GLU A 1 85 ? -39.858 -2.650 38.205 1.00 80.25 85 GLU A CA 1
ATOM 650 C C . GLU A 1 85 ? -40.516 -3.845 38.897 1.00 80.25 85 GLU A C 1
ATOM 652 O O . GLU A 1 85 ? -41.545 -3.698 39.554 1.00 80.25 85 GLU A O 1
ATOM 657 N N . LYS A 1 86 ? -39.870 -5.013 38.844 1.00 82.88 86 LYS A N 1
ATOM 658 C CA . LYS A 1 86 ? -40.369 -6.233 39.485 1.00 82.88 86 LYS A CA 1
ATOM 659 C C . LYS A 1 86 ? -40.405 -6.118 41.011 1.00 82.88 86 LYS A C 1
ATOM 661 O O . LYS A 1 86 ? -41.304 -6.659 41.654 1.00 82.88 86 LYS A O 1
ATOM 666 N N . TYR A 1 87 ? -39.441 -5.409 41.598 1.00 80.50 87 TYR A N 1
ATOM 667 C CA . TYR A 1 87 ? -39.427 -5.097 43.025 1.00 80.50 87 TYR A CA 1
ATOM 668 C C . TYR A 1 87 ? -40.582 -4.161 43.400 1.00 80.50 87 TYR A C 1
ATOM 670 O O . TYR A 1 87 ? -41.319 -4.455 44.339 1.00 80.50 87 TYR A O 1
ATOM 678 N N . VAL A 1 88 ? -40.797 -3.081 42.645 1.00 84.25 88 VAL A N 1
ATOM 679 C CA . VAL A 1 88 ? -41.905 -2.139 42.874 1.00 84.25 88 VAL A CA 1
ATOM 680 C C . VAL A 1 88 ? -43.265 -2.829 42.735 1.00 84.25 88 VAL A C 1
ATOM 682 O O . VAL A 1 88 ? -44.140 -2.622 43.573 1.00 84.25 88 VAL A O 1
ATOM 685 N N . GLU A 1 89 ? -43.431 -3.693 41.736 1.00 82.56 89 GLU A N 1
ATOM 686 C CA . GLU A 1 89 ? -44.670 -4.444 41.512 1.00 82.56 89 GLU A CA 1
ATOM 687 C C . GLU A 1 89 ? -44.969 -5.401 42.678 1.00 82.56 89 GLU A C 1
ATOM 689 O O . GLU A 1 89 ? -46.083 -5.411 43.200 1.00 82.56 89 GLU A O 1
ATOM 694 N N . SER A 1 90 ? -43.940 -6.077 43.207 1.00 82.06 90 SER A N 1
ATOM 695 C CA . SER A 1 90 ? -44.081 -6.929 44.398 1.00 82.06 90 SER A CA 1
ATOM 696 C C . SER A 1 90 ? -44.491 -6.167 45.668 1.00 82.06 90 SER A C 1
ATOM 698 O O . SER A 1 90 ? -45.114 -6.746 46.554 1.00 82.06 90 SER A O 1
ATOM 700 N N . TYR A 1 91 ? -44.164 -4.872 45.765 1.00 77.88 91 TYR A N 1
ATOM 701 C CA . TYR A 1 91 ? -44.572 -4.009 46.879 1.00 77.88 91 TYR A CA 1
ATOM 702 C C . TYR A 1 91 ? -46.019 -3.528 46.748 1.00 77.88 91 TYR A C 1
ATOM 704 O O . TYR A 1 91 ? -46.698 -3.362 47.757 1.00 77.88 91 TYR A O 1
ATOM 712 N N . LEU A 1 92 ? -46.489 -3.292 45.521 1.00 74.31 92 LEU A N 1
ATOM 713 C CA . LEU A 1 92 ? -47.860 -2.848 45.258 1.00 74.31 92 LEU A CA 1
ATOM 714 C C . LEU A 1 92 ? -48.877 -3.994 45.370 1.00 74.31 92 LEU A C 1
ATOM 716 O O . LEU A 1 92 ? -50.026 -3.747 45.720 1.00 74.31 92 LEU A O 1
ATOM 720 N N . GLU A 1 93 ? -48.460 -5.241 45.137 1.00 72.38 93 GLU A N 1
ATOM 721 C CA . GLU A 1 93 ? -49.295 -6.436 45.348 1.00 72.38 93 GLU A CA 1
ATOM 722 C C . GLU A 1 93 ? -49.483 -6.803 46.831 1.00 72.38 93 GLU A C 1
ATOM 724 O O . GLU A 1 93 ? -50.359 -7.600 47.168 1.00 72.38 93 GLU A O 1
ATOM 729 N N . GLN A 1 94 ? -48.703 -6.206 47.736 1.00 65.88 94 GLN A N 1
ATOM 730 C CA . GLN A 1 94 ? -48.883 -6.336 49.182 1.00 65.88 94 GLN A CA 1
ATOM 731 C C . GLN A 1 94 ? -49.878 -5.292 49.706 1.00 65.88 94 GLN A C 1
ATOM 733 O O . GLN A 1 94 ? -49.538 -4.466 50.554 1.00 65.88 94 GLN A O 1
ATOM 738 N N . GLU A 1 95 ? -51.125 -5.316 49.234 1.00 66.56 95 GLU A N 1
ATOM 739 C CA . GLU A 1 95 ? -52.177 -4.623 49.979 1.00 66.56 95 GLU A CA 1
ATOM 740 C C . GLU A 1 95 ? -52.387 -5.337 51.326 1.00 66.56 95 GLU A C 1
ATOM 742 O O . GLU A 1 95 ? -52.488 -6.568 51.371 1.00 66.56 95 GLU A O 1
ATOM 747 N N . PRO A 1 96 ? -52.424 -4.609 52.455 1.00 56.28 96 PRO A N 1
ATOM 748 C CA . PRO A 1 96 ? -52.678 -5.224 53.741 1.00 56.28 96 PRO A CA 1
ATOM 749 C C . PRO A 1 96 ? -54.126 -5.703 53.760 1.00 56.28 96 PRO A C 1
ATOM 751 O O . PRO A 1 96 ? -55.041 -4.910 53.537 1.00 56.28 96 PRO A O 1
ATOM 754 N N . GLU A 1 97 ? -54.347 -6.978 54.090 1.00 55.44 97 GLU A N 1
ATOM 755 C CA . GLU A 1 97 ? -55.656 -7.412 54.566 1.00 55.44 97 GLU A CA 1
ATOM 756 C C . GLU A 1 97 ? -56.008 -6.537 55.771 1.00 55.44 97 GLU A C 1
ATOM 758 O O . GLU A 1 97 ? -55.515 -6.723 56.889 1.00 55.44 97 GLU A O 1
ATOM 763 N N . THR A 1 98 ? -56.837 -5.521 55.537 1.00 54.03 98 THR A N 1
ATOM 764 C CA . THR A 1 98 ? -57.536 -4.815 56.594 1.00 54.03 98 THR A CA 1
ATOM 765 C C . THR A 1 98 ? -58.463 -5.838 57.213 1.00 54.03 98 THR A C 1
ATOM 767 O O . THR A 1 98 ? -59.571 -6.063 56.731 1.00 54.03 98 THR A O 1
ATOM 770 N N . HIS A 1 99 ? -57.973 -6.490 58.265 1.00 55.16 99 HIS A N 1
ATOM 771 C CA . HIS A 1 99 ? -58.795 -7.235 59.195 1.00 55.16 9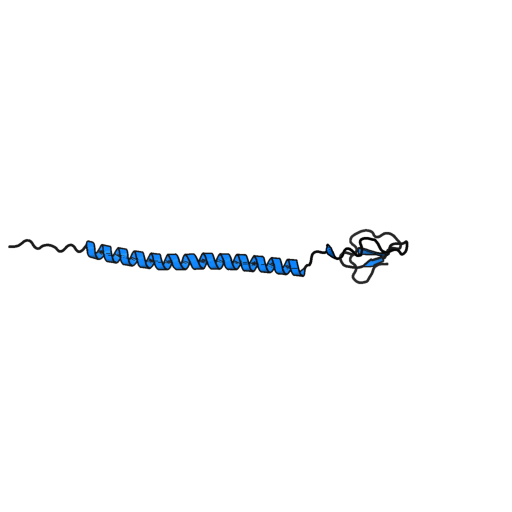9 HIS A CA 1
ATOM 772 C C . HIS A 1 99 ? -59.827 -6.266 59.775 1.00 55.16 99 HIS A C 1
ATOM 774 O O . HIS A 1 99 ? -59.578 -5.526 60.730 1.00 55.16 99 HIS A O 1
ATOM 780 N N . GLU A 1 100 ? -60.980 -6.239 59.115 1.00 57.78 100 GLU A N 1
ATOM 781 C CA . GLU A 1 100 ? -62.183 -5.580 59.573 1.00 57.78 100 GLU A CA 1
ATOM 782 C C . GLU A 1 100 ? -62.617 -6.248 60.888 1.00 5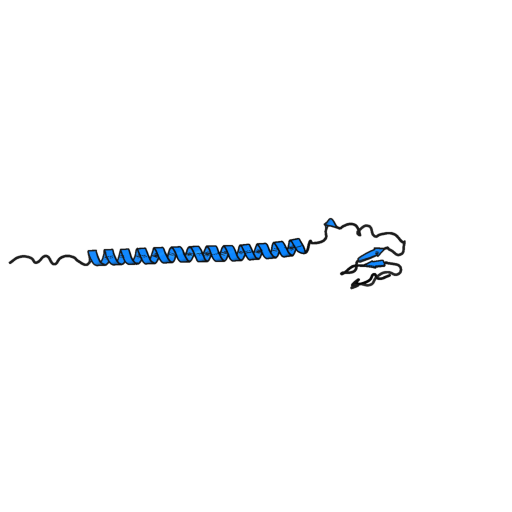7.78 100 GLU A C 1
ATOM 784 O O . GLU A 1 100 ? -62.694 -7.470 61.018 1.00 57.78 100 GLU A O 1
ATOM 789 N N . GLN A 1 101 ? -62.790 -5.393 61.888 1.00 50.09 101 GLN A N 1
ATOM 790 C CA . GLN A 1 101 ? -63.027 -5.658 63.305 1.00 50.09 101 GLN A CA 1
ATOM 791 C C . GLN A 1 101 ? -64.110 -6.714 63.600 1.00 50.09 101 GLN A C 1
ATOM 793 O O . GLN A 1 101 ? -65.207 -6.64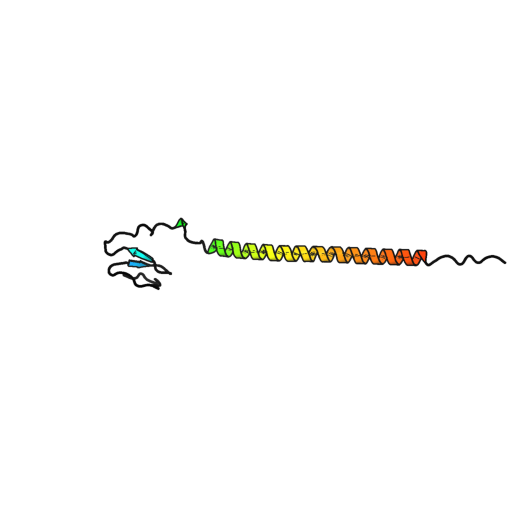3 63.043 1.00 50.09 101 GLN A O 1
ATOM 798 N N . ARG A 1 102 ? -63.884 -7.548 64.629 1.00 45.25 102 ARG A N 1
ATOM 799 C CA . ARG A 1 102 ? -64.902 -7.809 65.664 1.00 45.25 102 ARG A CA 1
ATOM 800 C C . ARG A 1 102 ? -64.312 -8.276 66.990 1.00 45.25 102 ARG A C 1
ATOM 802 O O . ARG A 1 102 ? -63.422 -9.150 66.962 1.00 45.25 102 ARG A O 1
#

Foldseek 3Di:
DEDPPEDDPDDDDPLWYWDDVPIDTQADNVRDGDPCPPVPVPDDDVVVVVVVVVVVVVVVVVVVVVVVVVVVVVVVVVVVVVVVVVVVVVVVVPDDPPPDDD

Radius of gyration: 37.84 Å; Cα contacts (8 Å, |Δi|>4): 63; chains: 1; bounding box: 84×20×99 Å

Secondary structure (DSSP, 8-state):
-B-TT----S---TT-EEETTTTEEEE-TTSPPPGGGG-GGGS--HHHHHHHHHHHHHHHHHHHHHHHHHH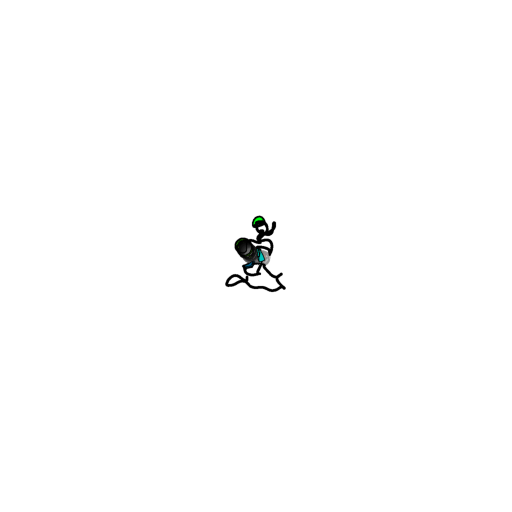HHHHHHHHHHHHHHHHHHHHHS---------

Mean predicted aligned error: 15.54 Å

Sequence (102 aa):
KIGAQAVVVHAVPPGCTVVGNPGKIVRLASGERPENLLEHGKLPDPVADVVRHLDNRITALTELMMEKQCFTQTEFSQRHMQEEEKYVESYLEQEPETHEQR

Solvent-accessible surface area (backbone atoms only — not comparable to full-atom values): 6172 Å² total; per-residue (Å²): 85,76,42,83,85,39,40,76,91,66,92,73,68,80,69,23,31,31,37,41,76,76,42,41,72,61,27,39,62,88,70,46,64,53,84,72,70,75,63,68,89,76,60,83,56,69,64,60,53,51,52,52,54,52,51,54,52,52,51,56,50,50,52,54,49,50,54,52,54,52,54,58,55,53,55,54,54,50,53,54,51,54,53,50,52,53,51,52,50,61,57,67,72,59,66,75,82,75,78,75,84,132

Nearest PDB structures (foldseek):
  7ojp-assembly7_U  TM=9.096E-01  e=8.572E-01  Pseudomonas paraeruginosa PA7
  6mfk-assembly1_A  TM=5.003E-01  e=7.135E-02  Elizabethkingia anophelis
  7ok1-assembly1_C  TM=9.646E-01  e=1.963E+00  Pseudomonas paraeruginosa PA7
  7ojw-assembly1_C  TM=9.085E-01  e=1.710E+00  Pseudomonas paraeruginosa PA7
  3jqy-assembly1_A  TM=5.621E-01  e=1.390E+00  Escherichia coli

pLDDT: mean 80.42, std 13.42, range [45.25, 97.62]